Protein AF-A0A925Q3L0-F1 (afdb_monomer_lite)

Structure (mmCIF, N/CA/C/O backbone):
data_AF-A0A925Q3L0-F1
#
_entry.id   AF-A0A925Q3L0-F1
#
loop_
_atom_site.group_PDB
_atom_site.id
_atom_site.type_symbol
_atom_site.label_atom_id
_atom_site.label_alt_id
_atom_site.label_comp_id
_atom_site.label_asym_id
_atom_site.label_entity_id
_atom_site.label_seq_id
_atom_site.pdbx_PDB_ins_code
_atom_site.Cartn_x
_atom_site.Cartn_y
_atom_site.C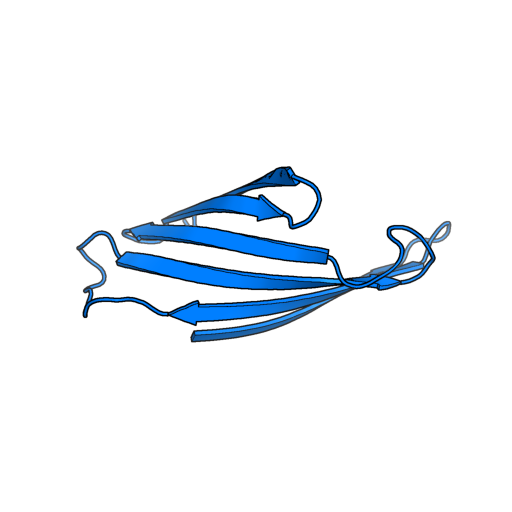artn_z
_atom_site.occupancy
_atom_site.B_iso_or_equiv
_atom_site.auth_seq_id
_atom_site.auth_comp_id
_atom_site.auth_asym_id
_atom_site.auth_atom_id
_atom_site.pdbx_PDB_model_num
ATOM 1 N N . TYR A 1 1 ? 0.875 9.229 6.762 1.00 80.44 1 TYR A N 1
ATOM 2 C CA . TYR A 1 1 ? 1.834 8.152 7.074 1.00 80.44 1 TYR A CA 1
ATOM 3 C C . TYR A 1 1 ? 2.799 8.004 5.914 1.00 80.44 1 TYR A C 1
ATOM 5 O O . TYR A 1 1 ? 2.387 8.135 4.769 1.00 80.44 1 TYR A O 1
ATOM 13 N N . SER A 1 2 ? 4.064 7.741 6.200 1.00 85.06 2 SER A N 1
ATOM 14 C CA . SER A 1 2 ? 5.086 7.459 5.197 1.00 85.06 2 SER A CA 1
ATOM 15 C C . SER A 1 2 ? 5.925 6.282 5.684 1.00 85.06 2 SER A C 1
ATOM 17 O O . SER A 1 2 ? 6.269 6.209 6.862 1.00 85.06 2 SER A O 1
ATOM 19 N N . SER A 1 3 ? 6.210 5.345 4.786 1.00 87.38 3 SER A N 1
ATOM 20 C CA . SER A 1 3 ? 6.995 4.144 5.057 1.00 87.38 3 SER A CA 1
ATOM 21 C C . SER A 1 3 ? 8.018 3.952 3.966 1.00 87.38 3 SER A C 1
ATOM 23 O O . SER A 1 3 ? 7.684 4.043 2.786 1.00 87.38 3 SER A O 1
ATOM 25 N N . LEU A 1 4 ? 9.239 3.639 4.365 1.00 87.94 4 LEU A N 1
ATOM 26 C CA . LEU A 1 4 ? 10.263 3.162 3.460 1.00 87.94 4 LEU A CA 1
ATOM 27 C C . LEU A 1 4 ? 10.728 1.808 3.977 1.00 87.94 4 LEU A C 1
ATOM 29 O O . LEU A 1 4 ? 11.146 1.687 5.128 1.00 87.94 4 LEU A O 1
ATOM 33 N N . LYS A 1 5 ? 10.630 0.794 3.125 1.00 88.56 5 LYS A N 1
ATOM 34 C CA . LYS A 1 5 ? 11.029 -0.572 3.432 1.00 88.56 5 LYS A CA 1
ATOM 35 C C . LYS A 1 5 ? 11.980 -1.063 2.355 1.00 88.56 5 LYS A C 1
ATOM 37 O O . LYS A 1 5 ? 11.677 -0.954 1.173 1.00 88.56 5 LYS A O 1
ATOM 42 N N . THR A 1 6 ? 13.096 -1.637 2.776 1.00 86.88 6 THR A N 1
ATOM 43 C CA . THR A 1 6 ? 14.026 -2.328 1.886 1.00 86.88 6 THR A CA 1
ATOM 44 C C . THR A 1 6 ? 14.070 -3.789 2.292 1.00 86.88 6 THR A C 1
ATOM 46 O O . THR A 1 6 ? 14.484 -4.116 3.402 1.00 86.88 6 THR A O 1
ATOM 49 N N . ASP A 1 7 ? 13.649 -4.664 1.389 1.00 84.88 7 ASP A N 1
ATOM 50 C CA . ASP A 1 7 ? 13.732 -6.108 1.558 1.00 84.88 7 ASP A CA 1
ATOM 51 C C . ASP A 1 7 ? 14.909 -6.642 0.732 1.00 84.88 7 ASP A C 1
ATOM 53 O O . ASP A 1 7 ? 14.920 -6.540 -0.497 1.00 84.88 7 ASP A O 1
ATOM 57 N N . LEU A 1 8 ? 15.919 -7.195 1.411 1.00 85.75 8 LEU A N 1
ATOM 58 C CA . LEU A 1 8 ? 17.062 -7.858 0.783 1.00 85.75 8 LEU A CA 1
ATOM 59 C C . LEU A 1 8 ? 16.894 -9.374 0.885 1.00 85.75 8 LEU A C 1
ATOM 61 O O . LEU A 1 8 ? 16.945 -9.942 1.974 1.00 85.75 8 LEU A O 1
ATOM 65 N N . PHE A 1 9 ? 16.778 -10.029 -0.263 1.00 80.50 9 PHE A N 1
ATOM 66 C CA . PHE A 1 9 ? 16.717 -11.478 -0.366 1.00 80.50 9 PHE A CA 1
ATOM 67 C C . PHE A 1 9 ? 18.044 -11.995 -0.903 1.00 80.50 9 PHE A C 1
ATOM 69 O O . PHE A 1 9 ? 18.448 -11.669 -2.022 1.00 80.50 9 PHE A O 1
ATOM 76 N N . ARG A 1 10 ? 18.729 -12.810 -0.099 1.00 80.12 10 ARG A N 1
ATOM 77 C CA . ARG A 1 10 ? 20.006 -13.424 -0.459 1.00 80.12 10 ARG A CA 1
ATOM 78 C C . ARG A 1 10 ? 19.902 -14.938 -0.347 1.00 80.12 10 ARG A C 1
ATOM 80 O O . ARG A 1 10 ? 19.626 -15.468 0.723 1.00 80.12 10 ARG A O 1
ATOM 87 N N . SER A 1 11 ? 20.165 -15.612 -1.454 1.00 80.06 11 SER A N 1
ATOM 88 C CA . SER A 1 11 ? 20.293 -17.060 -1.564 1.00 80.06 11 SER A CA 1
ATOM 89 C C . SER A 1 11 ? 21.618 -17.397 -2.256 1.00 80.06 11 SER A C 1
ATOM 91 O O . SER A 1 11 ? 22.259 -16.524 -2.844 1.00 80.06 11 SER A O 1
ATOM 93 N N . SER A 1 12 ? 22.045 -18.659 -2.205 1.00 80.38 12 SER A N 1
ATOM 94 C CA . SER A 1 12 ? 23.220 -19.140 -2.948 1.00 80.38 12 SER A CA 1
ATOM 95 C C . SER A 1 12 ? 23.056 -19.007 -4.468 1.00 80.38 12 SER A C 1
ATOM 97 O O . SER A 1 12 ? 24.051 -18.968 -5.185 1.00 80.38 12 SER A O 1
ATOM 99 N N . THR A 1 13 ? 21.815 -18.912 -4.954 1.00 75.88 13 THR A N 1
ATOM 100 C CA . THR A 1 13 ? 21.481 -18.869 -6.388 1.00 75.88 13 THR A CA 1
ATOM 101 C C . THR A 1 13 ? 21.063 -17.481 -6.879 1.00 75.88 13 THR A C 1
ATOM 103 O O . THR A 1 13 ? 21.178 -17.198 -8.066 1.00 75.88 13 THR A O 1
ATOM 106 N N . PHE A 1 14 ? 20.581 -16.600 -6.000 1.00 69.38 14 PHE A N 1
ATOM 107 C CA . PHE A 1 14 ? 20.079 -15.282 -6.394 1.00 69.38 14 PHE A CA 1
ATOM 108 C C . PHE A 1 14 ? 20.250 -14.257 -5.275 1.00 69.38 14 PHE A C 1
ATOM 110 O O . PHE A 1 14 ? 20.149 -14.575 -4.091 1.00 69.38 14 PHE A O 1
ATOM 117 N N . THR A 1 15 ? 20.473 -13.001 -5.653 1.00 79.00 15 THR A N 1
ATOM 118 C CA . THR A 1 15 ? 20.391 -11.859 -4.740 1.00 79.00 15 THR A CA 1
ATOM 119 C C . THR A 1 15 ? 19.495 -10.817 -5.378 1.00 79.00 15 THR A C 1
ATOM 121 O O . THR A 1 15 ? 19.792 -10.343 -6.468 1.00 79.00 15 THR A O 1
ATOM 124 N N . HIS A 1 16 ? 18.404 -10.456 -4.711 1.00 82.75 16 HIS A N 1
ATOM 125 C CA . HIS A 1 16 ? 17.547 -9.371 -5.168 1.00 82.75 16 HIS A CA 1
ATOM 126 C C . HIS A 1 16 ? 17.139 -8.466 -4.019 1.00 82.75 16 HIS A C 1
ATOM 128 O O . HIS A 1 16 ? 17.093 -8.867 -2.856 1.00 82.75 16 HIS A O 1
ATOM 134 N N . ARG A 1 17 ? 16.875 -7.210 -4.369 1.00 84.12 17 ARG A N 1
ATOM 135 C CA . ARG A 1 17 ? 16.467 -6.169 -3.435 1.00 84.12 17 ARG A CA 1
ATOM 136 C C . ARG A 1 17 ? 15.195 -5.520 -3.947 1.00 84.12 17 ARG A C 1
ATOM 138 O O . ARG A 1 1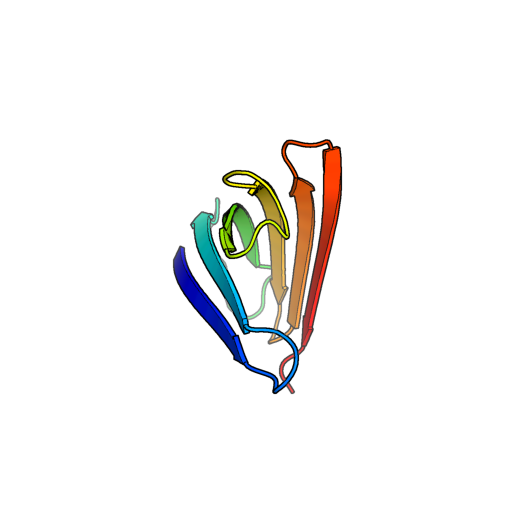7 ? 15.114 -5.195 -5.133 1.00 84.12 17 ARG A O 1
ATOM 145 N N . ILE A 1 18 ? 14.247 -5.336 -3.040 1.00 86.25 18 ILE A N 1
ATOM 146 C CA . ILE A 1 18 ? 12.995 -4.634 -3.290 1.00 86.25 18 ILE A CA 1
ATOM 147 C C . ILE A 1 18 ? 12.969 -3.418 -2.374 1.00 86.25 18 ILE A C 1
ATOM 149 O O . ILE A 1 18 ? 12.953 -3.554 -1.152 1.00 86.25 18 ILE A O 1
ATOM 153 N N . ASP A 1 19 ? 12.973 -2.234 -2.970 1.00 88.12 19 ASP A N 1
ATOM 154 C CA . ASP A 1 19 ? 12.800 -0.975 -2.254 1.00 88.12 19 ASP A CA 1
ATOM 155 C C . ASP A 1 19 ? 11.345 -0.528 -2.421 1.00 88.12 19 ASP A C 1
ATOM 157 O O . ASP A 1 19 ? 10.890 -0.287 -3.537 1.00 88.12 19 ASP A O 1
ATOM 161 N N . THR A 1 20 ? 10.602 -0.445 -1.319 1.00 89.19 20 THR A N 1
ATOM 162 C CA . THR A 1 20 ? 9.186 -0.066 -1.285 1.00 89.19 20 THR A CA 1
ATOM 163 C C . THR A 1 20 ? 9.014 1.241 -0.523 1.00 89.19 20 THR A C 1
ATOM 165 O O . THR A 1 20 ? 9.280 1.315 0.676 1.00 89.19 20 THR A O 1
ATOM 168 N N . LEU A 1 21 ? 8.511 2.262 -1.206 1.00 91.25 21 LEU A N 1
ATOM 169 C CA . LEU A 1 21 ? 8.044 3.511 -0.616 1.00 91.25 21 LEU A CA 1
ATOM 170 C C . LEU A 1 21 ? 6.512 3.482 -0.561 1.00 91.25 21 LEU A C 1
ATOM 172 O O . LEU A 1 21 ? 5.868 3.250 -1.578 1.00 91.25 21 LEU A O 1
ATOM 176 N N . GLN A 1 22 ? 5.920 3.736 0.604 1.00 91.62 22 GLN A N 1
ATOM 177 C CA . GLN A 1 22 ? 4.477 3.931 0.762 1.00 91.62 22 GLN A CA 1
ATOM 178 C C . GLN A 1 22 ? 4.187 5.297 1.370 1.00 91.62 22 GLN A C 1
ATOM 180 O O . GLN A 1 22 ? 4.741 5.656 2.408 1.00 91.62 22 GLN A O 1
ATOM 185 N N . LEU A 1 23 ? 3.266 6.031 0.759 1.00 91.88 23 LEU A N 1
ATOM 186 C CA . LEU A 1 23 ? 2.744 7.299 1.247 1.00 91.88 23 LEU A CA 1
ATOM 187 C C . LEU A 1 23 ? 1.237 7.149 1.430 1.00 91.88 23 LEU A C 1
ATOM 189 O O . LEU A 1 23 ? 0.510 6.933 0.468 1.00 91.88 23 LEU A O 1
ATOM 193 N N . GLY A 1 24 ? 0.776 7.229 2.674 1.00 90.12 24 GLY A N 1
ATOM 194 C CA . GLY A 1 24 ? -0.622 7.059 3.050 1.00 90.12 24 GLY A CA 1
ATOM 195 C C . GLY A 1 24 ? -1.240 8.346 3.585 1.00 90.12 24 GLY A C 1
ATOM 196 O O . GLY A 1 24 ? -0.667 8.977 4.479 1.00 90.12 24 GLY A O 1
ATOM 197 N N . VAL A 1 25 ? -2.437 8.689 3.114 1.00 90.06 25 VAL A N 1
ATOM 198 C CA . VAL A 1 25 ? -3.270 9.770 3.655 1.00 90.06 25 VAL A CA 1
ATOM 199 C C . VAL A 1 25 ? -4.637 9.228 4.069 1.00 90.06 25 VAL A C 1
ATOM 201 O O . VAL A 1 25 ? -5.286 8.507 3.312 1.00 90.06 25 VAL A O 1
ATOM 204 N N . ALA A 1 26 ? -5.064 9.562 5.284 1.00 88.81 26 ALA A N 1
ATOM 205 C CA . ALA A 1 26 ? -6.418 9.300 5.754 1.00 88.81 26 ALA A CA 1
ATOM 206 C C . ALA A 1 26 ? -7.258 10.570 5.548 1.00 88.81 26 ALA A C 1
ATOM 208 O O . ALA A 1 26 ? -6.824 11.641 5.975 1.00 88.81 26 ALA A O 1
ATOM 209 N N . PRO A 1 27 ? -8.430 10.487 4.898 1.00 83.94 27 PRO A N 1
ATOM 210 C CA . PRO A 1 27 ? -9.264 11.656 4.632 1.00 83.94 27 PRO A CA 1
ATOM 211 C C . PRO A 1 27 ? -10.033 12.150 5.868 1.00 83.94 27 PRO A C 1
ATOM 213 O O . PRO A 1 27 ? -10.569 13.253 5.842 1.00 83.94 27 PRO A O 1
ATOM 216 N N . TYR A 1 28 ? -10.108 11.347 6.933 1.00 83.25 28 TYR A N 1
ATOM 217 C CA . TYR A 1 28 ? -10.782 11.687 8.184 1.00 83.25 28 TYR A CA 1
ATOM 218 C C . TYR A 1 28 ? -10.005 11.156 9.395 1.00 83.25 28 TYR A C 1
ATOM 220 O O . TYR A 1 28 ? -9.268 10.164 9.307 1.00 83.25 28 TYR A O 1
ATOM 228 N N . GLU A 1 29 ? -10.194 11.822 10.534 1.00 80.12 29 GLU A N 1
ATOM 229 C CA . GLU A 1 29 ? -9.721 11.345 11.832 1.00 80.12 29 GLU A CA 1
ATOM 230 C C . GLU A 1 29 ? -10.453 10.055 12.199 1.00 80.12 29 GLU A C 1
ATOM 232 O O . GLU A 1 29 ? -11.680 9.979 12.152 1.00 80.12 29 GLU A O 1
ATOM 237 N N . HIS A 1 30 ? -9.693 9.017 12.523 1.00 77.94 30 HIS A N 1
ATOM 238 C CA . HIS A 1 30 ? -10.213 7.694 12.832 1.00 77.94 30 HIS A CA 1
ATOM 239 C C . HIS A 1 30 ? -9.579 7.186 14.121 1.00 77.94 30 HIS A C 1
ATOM 241 O O . HIS A 1 30 ? -8.381 7.354 14.343 1.00 77.94 30 HIS A O 1
ATOM 247 N N . ASP A 1 31 ? -10.396 6.534 14.938 1.00 74.56 31 ASP A N 1
ATOM 248 C CA . ASP A 1 31 ? -9.973 5.877 16.167 1.00 74.56 31 ASP A CA 1
ATOM 249 C C . ASP A 1 31 ? -9.714 4.388 15.928 1.00 74.56 31 ASP A C 1
ATOM 251 O O . ASP A 1 31 ? -10.181 3.796 14.956 1.00 74.56 31 ASP A O 1
ATOM 255 N N . ILE A 1 32 ? -8.997 3.754 16.857 1.00 65.81 32 ILE A N 1
ATOM 256 C CA . ILE A 1 32 ? -8.623 2.329 16.792 1.00 65.81 32 ILE A CA 1
ATOM 257 C C . ILE A 1 32 ? -9.858 1.402 16.724 1.00 65.81 32 ILE A C 1
ATOM 259 O O . ILE A 1 32 ? -9.782 0.287 16.195 1.00 65.81 32 ILE A O 1
ATOM 263 N N . ASP A 1 33 ? -11.005 1.856 17.239 1.00 71.81 33 ASP A N 1
ATOM 264 C CA . ASP A 1 33 ? -12.265 1.107 17.234 1.00 71.81 33 ASP A CA 1
ATOM 265 C C . ASP A 1 33 ? -13.046 1.195 15.911 1.00 71.81 33 ASP A C 1
ATOM 267 O O . ASP A 1 33 ? -13.840 0.292 15.608 1.00 71.81 33 ASP A O 1
ATOM 271 N N . THR A 1 34 ? -12.825 2.239 15.106 1.00 79.44 34 THR A N 1
ATOM 272 C CA . THR A 1 34 ? -13.531 2.453 13.836 1.00 79.44 34 THR A CA 1
ATOM 273 C C . THR A 1 34 ? -12.711 1.955 12.645 1.00 79.44 34 THR A C 1
ATOM 275 O O . THR A 1 34 ? -11.526 1.644 12.753 1.00 79.44 34 THR A O 1
ATOM 278 N N . VAL A 1 35 ? -13.362 1.782 11.488 1.00 82.75 35 VAL A N 1
ATOM 279 C CA . VAL A 1 35 ? -12.636 1.433 10.260 1.00 82.75 35 VAL A CA 1
ATOM 280 C C . VAL A 1 35 ? -11.874 2.667 9.792 1.00 82.75 35 VAL A C 1
ATOM 282 O O . VAL A 1 35 ? -12.464 3.669 9.384 1.00 82.75 35 VAL A O 1
ATOM 285 N N . ALA A 1 36 ? -10.556 2.565 9.837 1.00 87.38 36 ALA A N 1
ATOM 286 C CA . ALA A 1 36 ? -9.632 3.559 9.338 1.00 87.38 36 ALA A CA 1
ATOM 287 C C . ALA A 1 36 ? -9.408 3.351 7.838 1.00 87.38 36 ALA A C 1
ATOM 289 O O . ALA A 1 36 ? -8.834 2.338 7.434 1.00 87.38 36 ALA A O 1
ATOM 290 N N . THR A 1 37 ? -9.843 4.306 7.016 1.00 90.19 37 THR A N 1
ATOM 291 C CA . THR A 1 37 ? -9.649 4.265 5.560 1.00 90.19 37 THR A CA 1
ATOM 292 C C . THR A 1 37 ? -8.466 5.132 5.166 1.00 90.19 37 THR A C 1
ATOM 294 O O . THR A 1 37 ? -8.382 6.296 5.553 1.00 90.19 37 THR A O 1
ATOM 297 N N . TRP A 1 38 ? -7.568 4.579 4.361 1.00 90.94 38 TRP A N 1
ATOM 298 C CA . TRP A 1 38 ? -6.353 5.239 3.909 1.00 90.94 38 TRP A CA 1
ATOM 299 C C . TRP A 1 38 ? -6.201 5.088 2.399 1.00 90.94 38 TRP A C 1
ATOM 301 O O . TRP A 1 38 ? -6.283 3.982 1.866 1.00 90.94 38 TRP A O 1
ATOM 311 N N . PHE A 1 39 ? -5.910 6.192 1.720 1.00 91.62 39 PHE A N 1
ATOM 312 C CA . PHE A 1 39 ? -5.387 6.166 0.360 1.00 91.62 39 PHE A CA 1
ATOM 313 C C . PHE A 1 39 ? -3.875 6.031 0.434 1.00 91.62 39 PHE A C 1
ATOM 315 O O . PHE A 1 39 ? -3.215 6.849 1.076 1.00 91.62 39 PHE A O 1
ATOM 322 N N . VAL A 1 40 ? -3.329 4.998 -0.196 1.00 91.94 40 VAL A N 1
ATOM 323 C CA . VAL A 1 40 ? -1.908 4.669 -0.141 1.00 91.94 40 VAL A CA 1
ATOM 324 C C . VAL A 1 40 ? -1.344 4.664 -1.553 1.00 91.94 40 VAL A C 1
ATOM 326 O O . VAL A 1 40 ? -1.743 3.869 -2.396 1.00 91.94 40 VAL A O 1
ATOM 329 N N . LEU A 1 41 ? -0.388 5.549 -1.803 1.00 92.06 41 LEU A N 1
ATOM 330 C CA . LEU A 1 41 ? 0.458 5.501 -2.983 1.00 92.06 41 LEU A CA 1
ATOM 331 C C . LEU A 1 41 ? 1.691 4.662 -2.652 1.00 92.06 41 LEU A C 1
ATOM 333 O O . LEU A 1 41 ? 2.409 4.965 -1.698 1.00 92.06 41 LEU A O 1
ATOM 337 N N . GLN A 1 42 ? 1.936 3.614 -3.425 1.00 92.00 42 GLN A N 1
ATOM 338 C CA . GLN A 1 42 ? 3.096 2.745 -3.288 1.00 92.00 42 GLN A CA 1
ATOM 339 C C . GLN A 1 42 ? 3.987 2.873 -4.527 1.00 92.00 42 GLN A C 1
ATOM 341 O O . GLN A 1 42 ? 3.495 2.886 -5.651 1.00 92.00 42 GLN A O 1
ATOM 346 N N . ALA A 1 43 ? 5.297 2.952 -4.314 1.00 90.06 43 ALA A N 1
ATOM 347 C CA . ALA A 1 43 ? 6.311 2.866 -5.354 1.00 90.06 43 ALA A CA 1
ATOM 348 C C . ALA A 1 43 ? 7.280 1.742 -4.997 1.00 90.06 43 ALA A C 1
ATOM 350 O O . ALA A 1 43 ? 7.848 1.740 -3.901 1.00 90.06 43 ALA A O 1
ATOM 351 N N . ARG A 1 44 ? 7.466 0.787 -5.904 1.00 89.19 44 ARG A N 1
ATOM 352 C CA . ARG A 1 44 ? 8.379 -0.341 -5.736 1.00 89.19 44 ARG A CA 1
ATOM 353 C C . ARG A 1 44 ? 9.458 -0.296 -6.793 1.00 89.19 44 ARG A C 1
ATOM 355 O O . ARG A 1 44 ? 9.175 -0.151 -7.978 1.00 89.19 44 ARG A O 1
ATOM 362 N N . ARG A 1 45 ? 10.703 -0.444 -6.359 1.00 85.88 45 ARG A N 1
ATOM 363 C CA . ARG A 1 45 ? 11.843 -0.609 -7.250 1.00 85.88 45 ARG A CA 1
ATOM 364 C C . ARG A 1 45 ? 12.467 -1.972 -7.026 1.00 85.88 45 ARG A C 1
ATOM 366 O O . ARG A 1 45 ? 12.860 -2.310 -5.908 1.00 85.88 45 ARG A O 1
ATOM 373 N N . TYR A 1 46 ? 12.581 -2.722 -8.111 1.00 81.88 46 TYR A N 1
ATOM 374 C CA . TYR A 1 46 ? 13.215 -4.028 -8.137 1.00 81.88 46 TYR A CA 1
ATOM 375 C C . TYR A 1 46 ? 14.658 -3.886 -8.633 1.00 81.88 46 TYR A C 1
ATOM 377 O O . TYR A 1 46 ? 14.971 -3.041 -9.469 1.00 81.88 46 TYR A O 1
ATOM 385 N N . THR A 1 47 ? 15.565 -4.683 -8.072 1.00 73.88 47 THR A N 1
ATOM 386 C CA . THR A 1 47 ? 16.962 -4.795 -8.528 1.00 73.88 47 THR A CA 1
ATOM 387 C C . THR A 1 47 ? 17.169 -6.184 -9.141 1.00 73.88 47 THR A C 1
ATOM 389 O O . THR A 1 47 ? 16.508 -7.119 -8.695 1.00 73.88 47 THR A O 1
ATOM 392 N N . HIS A 1 48 ? 18.111 -6.334 -10.086 1.00 64.56 48 HIS A N 1
ATOM 393 C CA . HIS A 1 48 ? 18.397 -7.576 -10.841 1.00 64.56 48 HIS A CA 1
ATOM 394 C C . HIS A 1 48 ? 17.330 -7.971 -11.886 1.00 64.56 48 HIS A C 1
ATOM 396 O O . HIS A 1 48 ? 16.981 -9.143 -11.980 1.00 64.56 48 HIS A O 1
ATOM 402 N N . ASP A 1 49 ? 16.804 -7.017 -12.663 1.00 62.09 49 ASP A N 1
ATOM 403 C CA . ASP A 1 49 ? 15.913 -7.278 -13.819 1.00 62.09 49 ASP A CA 1
ATOM 404 C C . ASP A 1 49 ? 14.655 -8.122 -13.535 1.00 62.09 49 ASP A C 1
ATOM 406 O O . ASP A 1 49 ? 14.022 -8.642 -14.448 1.00 62.09 49 ASP A O 1
ATOM 410 N N . ILE A 1 50 ? 14.235 -8.241 -12.270 1.00 63.22 50 ILE A N 1
ATOM 411 C CA . ILE A 1 50 ? 12.961 -8.895 -11.918 1.00 63.22 50 ILE A CA 1
ATOM 412 C C . ILE A 1 50 ? 11.780 -8.074 -12.456 1.00 63.22 50 ILE A C 1
ATOM 414 O O . ILE A 1 50 ? 10.747 -8.628 -12.821 1.00 63.22 50 ILE A O 1
ATOM 418 N N . HIS A 1 51 ? 11.946 -6.752 -12.496 1.00 63.81 51 HIS A N 1
ATOM 419 C CA . HIS A 1 51 ? 11.021 -5.810 -13.106 1.00 63.81 51 HIS A CA 1
ATOM 420 C C . HIS A 1 51 ? 11.800 -4.562 -13.515 1.00 63.81 51 HIS A C 1
ATOM 422 O O . HIS A 1 51 ? 12.562 -4.022 -12.707 1.00 63.81 51 HIS A O 1
ATOM 428 N N . ASP A 1 52 ? 11.614 -4.116 -14.754 1.00 65.75 52 ASP A N 1
ATOM 429 C CA . ASP A 1 52 ? 12.334 -2.965 -15.283 1.00 65.75 52 ASP A CA 1
ATOM 430 C C . ASP A 1 52 ? 11.585 -1.673 -14.917 1.00 65.75 52 ASP A C 1
ATOM 432 O O . ASP A 1 52 ? 10.448 -1.450 -15.335 1.00 65.75 52 ASP A O 1
ATOM 436 N N . GLY A 1 53 ? 12.207 -0.836 -14.082 1.00 73.56 53 GLY A N 1
ATOM 437 C CA . GLY A 1 53 ? 11.662 0.457 -13.657 1.00 73.56 53 GLY A CA 1
ATOM 438 C C . GLY A 1 53 ? 11.050 0.508 -12.250 1.00 73.56 53 GLY A C 1
ATOM 439 O O . GLY A 1 53 ? 11.272 -0.350 -11.393 1.00 73.56 53 GLY A O 1
ATOM 440 N N . THR A 1 54 ? 10.336 1.606 -11.989 1.00 82.81 54 THR A N 1
ATOM 441 C CA . THR A 1 54 ? 9.601 1.833 -10.737 1.00 82.81 54 THR A CA 1
ATOM 442 C C . THR A 1 54 ? 8.140 1.479 -10.966 1.00 82.81 54 THR A C 1
ATOM 444 O O . THR A 1 54 ? 7.456 2.158 -11.730 1.00 82.81 54 THR A O 1
ATOM 447 N N . GLU A 1 55 ? 7.659 0.451 -10.279 1.00 85.69 55 GLU A N 1
ATOM 448 C CA . GLU A 1 55 ? 6.258 0.053 -10.306 1.00 85.69 55 GLU A CA 1
ATOM 449 C C . GLU A 1 55 ? 5.470 0.916 -9.318 1.00 85.69 55 GLU A C 1
ATOM 451 O O . GLU A 1 55 ? 5.767 0.957 -8.120 1.00 85.69 55 GLU A O 1
ATOM 456 N N . TRP A 1 56 ? 4.461 1.616 -9.820 1.00 89.00 56 TRP A N 1
ATOM 457 C CA . TRP A 1 56 ? 3.580 2.446 -9.005 1.00 89.00 56 TRP A CA 1
ATOM 458 C C . TRP A 1 56 ? 2.260 1.727 -8.770 1.00 89.00 56 TRP A C 1
ATOM 460 O O . TRP A 1 56 ? 1.733 1.091 -9.679 1.00 89.00 56 TRP A O 1
ATOM 470 N N . ALA A 1 57 ? 1.698 1.864 -7.574 1.00 90.88 57 ALA A N 1
ATOM 471 C CA . ALA A 1 57 ? 0.382 1.339 -7.245 1.00 90.88 57 ALA A CA 1
ATOM 472 C C . ALA A 1 57 ? -0.411 2.328 -6.395 1.00 90.88 57 ALA A C 1
ATOM 474 O O . ALA A 1 57 ? 0.129 2.976 -5.494 1.00 90.88 57 ALA A O 1
ATOM 475 N N . LEU A 1 58 ? -1.707 2.423 -6.678 1.00 91.62 58 LEU A N 1
ATOM 476 C CA . LEU A 1 58 ? -2.661 3.150 -5.854 1.00 91.62 58 LEU A CA 1
ATOM 477 C C . LEU A 1 58 ? -3.521 2.130 -5.113 1.00 91.62 58 LEU A C 1
ATOM 479 O O . LEU A 1 58 ? -4.204 1.317 -5.734 1.00 91.62 58 LEU A O 1
ATOM 483 N N . LEU A 1 59 ? -3.479 2.181 -3.788 1.00 92.06 59 LEU A N 1
ATOM 484 C CA . LEU A 1 59 ? -4.090 1.208 -2.895 1.00 92.06 59 LEU A CA 1
ATOM 485 C C . LEU A 1 59 ? -5.073 1.902 -1.953 1.00 92.06 59 LEU A C 1
ATOM 487 O O . LEU A 1 59 ? -4.830 3.008 -1.468 1.00 92.06 59 LEU A O 1
ATOM 491 N N . LEU A 1 60 ? -6.169 1.218 -1.651 1.00 91.62 60 LEU A N 1
ATOM 492 C CA . LEU A 1 60 ? -7.066 1.554 -0.558 1.00 91.62 60 LEU A CA 1
ATOM 493 C C . LEU A 1 60 ? -6.773 0.605 0.603 1.00 91.62 60 LEU A C 1
ATOM 495 O O . LEU A 1 60 ? -6.945 -0.607 0.467 1.00 91.62 60 LEU A O 1
ATOM 499 N N . ARG A 1 61 ? -6.330 1.152 1.739 1.00 91.56 61 ARG A N 1
ATOM 500 C CA . ARG A 1 61 ? -6.112 0.399 2.978 1.00 91.56 61 ARG A CA 1
ATOM 501 C C . ARG A 1 61 ? -7.274 0.628 3.939 1.00 91.56 61 ARG A C 1
ATOM 503 O O . ARG A 1 61 ? -7.574 1.767 4.285 1.00 91.56 61 ARG A O 1
ATOM 510 N N . LEU A 1 62 ? -7.880 -0.456 4.413 1.00 89.94 62 LEU A N 1
ATOM 511 C CA . LEU A 1 62 ? -8.851 -0.458 5.504 1.00 89.94 62 LEU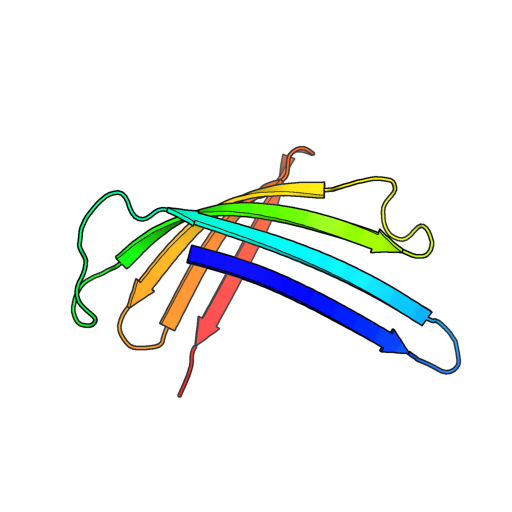 A CA 1
ATOM 512 C C . LEU A 1 62 ? -8.213 -1.132 6.716 1.00 89.94 62 LEU A C 1
ATOM 514 O O . LEU A 1 62 ? -7.846 -2.303 6.646 1.00 89.94 62 LEU A O 1
ATOM 518 N N . PHE A 1 63 ? -8.078 -0.403 7.819 1.00 86.94 63 PHE A N 1
ATOM 519 C CA . PHE A 1 63 ? -7.530 -0.913 9.075 1.00 86.94 63 PHE A CA 1
ATOM 520 C C . PHE A 1 63 ? -8.615 -0.940 10.156 1.00 86.94 63 PHE A C 1
ATOM 522 O O . PHE A 1 63 ? -9.371 0.018 10.310 1.00 86.94 63 PHE A O 1
ATOM 529 N N . LYS A 1 64 ? -8.695 -2.039 10.912 1.00 86.62 64 LYS A N 1
ATOM 530 C CA . LYS A 1 64 ? -9.581 -2.184 12.074 1.00 86.62 64 LYS A CA 1
ATOM 531 C C . LYS A 1 64 ? -8.992 -3.185 13.071 1.00 86.62 64 LYS A C 1
ATOM 533 O O . LYS A 1 64 ? -8.754 -4.334 12.711 1.00 86.62 64 LYS A O 1
ATOM 538 N N . LYS A 1 65 ? -8.823 -2.773 14.335 1.00 81.88 65 LYS A N 1
ATOM 539 C CA . LYS A 1 65 ? -8.465 -3.647 15.478 1.00 81.88 65 LYS A CA 1
ATOM 540 C C . LYS A 1 65 ? -7.334 -4.657 15.205 1.00 81.88 65 LYS A C 1
ATOM 542 O O . LYS A 1 65 ? -7.470 -5.835 15.508 1.00 81.88 65 LYS A O 1
ATOM 547 N N . GLY A 1 66 ? -6.225 -4.201 14.621 1.00 81.44 66 GLY A N 1
ATOM 548 C CA . GLY A 1 66 ? -5.040 -5.042 14.390 1.00 81.44 66 GLY A CA 1
ATOM 549 C C . GLY A 1 66 ? -5.060 -5.857 13.094 1.00 81.44 66 GLY A C 1
ATOM 550 O O . GLY A 1 66 ? -4.039 -6.436 12.731 1.00 81.44 66 GLY A O 1
ATOM 551 N N . ALA A 1 67 ? -6.164 -5.842 12.349 1.00 87.00 67 ALA A N 1
ATOM 552 C CA . ALA A 1 67 ? -6.214 -6.344 10.984 1.00 87.00 67 ALA A CA 1
ATOM 553 C C . ALA A 1 67 ? -6.252 -5.183 9.993 1.00 87.00 67 ALA A C 1
ATOM 555 O O . ALA A 1 67 ? -6.874 -4.145 10.241 1.00 87.00 67 ALA A O 1
ATOM 556 N N . TRP A 1 68 ? -5.622 -5.372 8.841 1.00 88.06 68 TRP A N 1
ATOM 557 C CA . TRP A 1 68 ? -5.837 -4.487 7.714 1.00 88.06 68 TRP A CA 1
ATOM 558 C C . TRP A 1 68 ? -5.795 -5.202 6.380 1.00 88.06 68 TRP A C 1
ATOM 560 O O . TRP A 1 68 ? -5.100 -6.198 6.189 1.00 88.06 68 TRP A O 1
ATOM 570 N N . ILE A 1 69 ? -6.564 -4.649 5.455 1.00 91.19 69 ILE A N 1
ATOM 571 C CA . ILE A 1 69 ? -6.640 -5.079 4.069 1.00 91.19 69 ILE A CA 1
ATOM 572 C C . ILE A 1 69 ? -6.239 -3.914 3.176 1.00 91.19 69 ILE A C 1
ATOM 574 O O . ILE A 1 69 ? -6.692 -2.791 3.375 1.00 91.19 69 ILE A O 1
ATOM 578 N N . GLU A 1 70 ? -5.376 -4.184 2.210 1.00 91.50 70 GLU A N 1
ATOM 579 C CA . GLU A 1 70 ? -5.061 -3.316 1.087 1.00 91.50 70 GLU A CA 1
ATOM 580 C C . GLU A 1 70 ? -5.549 -3.952 -0.196 1.00 91.50 70 GLU A C 1
ATOM 582 O O . GLU A 1 70 ? -5.324 -5.138 -0.427 1.00 91.50 70 GLU A O 1
ATOM 587 N N . ALA A 1 71 ? -6.168 -3.150 -1.051 1.00 92.38 71 ALA A N 1
ATOM 588 C CA . ALA A 1 71 ? -6.453 -3.541 -2.420 1.00 92.38 71 ALA A CA 1
ATOM 589 C C . ALA A 1 71 ? -6.323 -2.341 -3.353 1.00 92.38 71 ALA A C 1
ATOM 591 O O . ALA A 1 71 ? -6.663 -1.216 -2.986 1.00 92.38 71 ALA A O 1
ATOM 592 N N . GLY A 1 72 ? -5.860 -2.584 -4.571 1.00 91.00 72 GLY A N 1
ATOM 593 C CA . GLY A 1 72 ? -5.784 -1.565 -5.600 1.00 91.00 72 GLY A CA 1
ATOM 594 C C . GLY A 1 72 ? -5.132 -2.064 -6.877 1.00 91.00 72 GLY A C 1
ATOM 595 O O . GLY A 1 72 ? -5.030 -3.270 -7.114 1.00 91.00 72 GLY A O 1
ATOM 596 N N . ALA A 1 73 ? -4.729 -1.111 -7.708 1.00 90.44 73 ALA A N 1
ATOM 597 C CA . ALA A 1 73 ? -4.190 -1.383 -9.029 1.00 90.44 73 ALA A CA 1
ATOM 598 C C . ALA A 1 73 ? -2.792 -0.788 -9.179 1.00 90.44 73 ALA A C 1
ATOM 600 O O . ALA A 1 73 ? -2.500 0.308 -8.685 1.00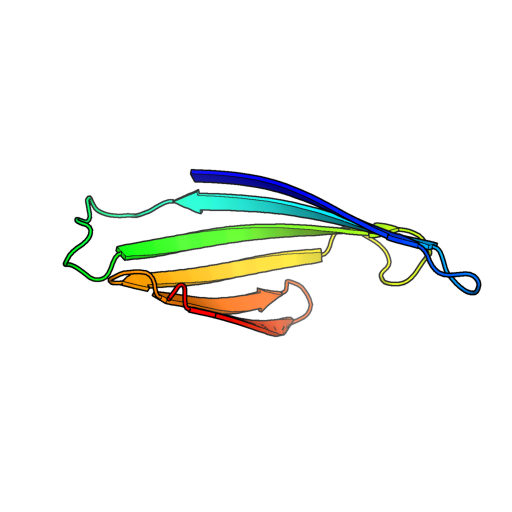 90.44 73 ALA A O 1
ATOM 601 N N . THR A 1 74 ? -1.943 -1.525 -9.879 1.00 88.25 74 THR A N 1
ATOM 602 C CA . THR A 1 74 ? -0.640 -1.062 -10.337 1.00 88.25 74 THR A CA 1
ATOM 603 C C . THR A 1 74 ? -0.820 -0.227 -11.607 1.00 88.25 74 THR A C 1
ATOM 605 O O . THR A 1 74 ? -1.847 -0.319 -12.286 1.00 88.25 74 THR A O 1
ATOM 608 N N . ALA A 1 75 ? 0.162 0.612 -11.937 1.00 84.25 75 ALA A N 1
ATOM 609 C CA . ALA A 1 75 ? 0.135 1.442 -13.143 1.00 84.25 75 ALA A CA 1
ATOM 610 C C . ALA A 1 75 ? 0.023 0.605 -14.431 1.00 84.25 75 ALA A C 1
ATOM 612 O O . ALA A 1 75 ? -0.585 1.049 -15.400 1.00 84.25 75 ALA A O 1
ATOM 613 N N . ASP A 1 76 ? 0.532 -0.627 -14.402 1.00 82.94 76 ASP A N 1
ATOM 614 C CA . ASP A 1 76 ? 0.458 -1.595 -15.498 1.00 82.94 76 ASP A CA 1
ATOM 615 C C . ASP A 1 76 ? -0.883 -2.358 -15.554 1.00 82.94 76 ASP A C 1
ATOM 617 O O . ASP A 1 76 ? -1.057 -3.271 -16.360 1.00 82.94 76 ASP A O 1
ATOM 621 N N . GLY A 1 77 ? -1.852 -2.006 -14.699 1.00 81.50 77 GLY A N 1
ATOM 622 C CA . GLY A 1 77 ? -3.178 -2.632 -14.647 1.00 81.50 77 GLY A CA 1
ATOM 623 C C . GLY A 1 77 ? -3.231 -3.944 -13.859 1.00 81.50 77 GLY A C 1
ATOM 624 O O . GLY A 1 77 ? -4.249 -4.637 -13.883 1.00 81.50 77 GLY A O 1
ATOM 625 N N . GLY A 1 78 ? -2.161 -4.292 -13.144 1.00 85.12 78 GLY A N 1
ATOM 626 C CA . GLY A 1 78 ? -2.125 -5.446 -12.253 1.00 85.12 78 GLY A CA 1
ATOM 627 C C . GLY A 1 78 ? -2.945 -5.201 -10.989 1.00 85.12 78 GLY A C 1
ATOM 628 O O . GLY A 1 78 ? -2.929 -4.110 -10.423 1.00 85.12 78 GLY A O 1
ATOM 629 N N . LEU A 1 79 ? -3.660 -6.221 -10.515 1.00 86.94 79 LEU A N 1
ATOM 630 C CA . LEU A 1 79 ? -4.352 -6.148 -9.231 1.00 86.94 79 LEU A CA 1
ATOM 631 C C . LEU A 1 79 ? -3.375 -6.477 -8.101 1.00 86.94 79 LEU A C 1
ATOM 633 O O . LEU A 1 79 ? -2.785 -7.557 -8.075 1.00 86.94 79 LEU A O 1
ATOM 637 N N . GLN A 1 80 ? -3.245 -5.563 -7.144 1.00 87.38 80 GLN A N 1
ATOM 638 C CA . GLN A 1 80 ? -2.467 -5.772 -5.932 1.00 87.38 80 GLN A CA 1
ATOM 639 C C . GLN A 1 80 ? -3.409 -5.786 -4.732 1.00 87.38 80 GLN A C 1
ATOM 641 O O . GLN A 1 80 ? -4.104 -4.809 -4.460 1.00 87.38 80 GLN A O 1
ATOM 646 N N . ALA A 1 81 ? -3.413 -6.894 -3.996 1.00 89.12 81 ALA A N 1
ATOM 647 C CA . ALA A 1 81 ? -4.155 -7.019 -2.753 1.00 89.12 81 ALA A CA 1
ATOM 648 C C . ALA A 1 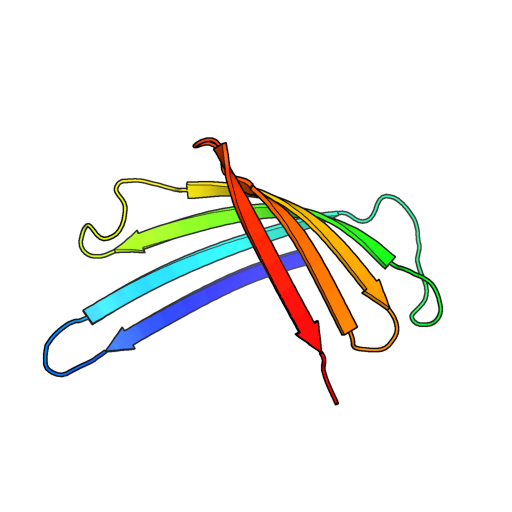81 ? -3.285 -7.670 -1.678 1.00 89.12 81 ALA A C 1
ATOM 650 O O . ALA A 1 81 ? -2.507 -8.581 -1.963 1.00 89.12 81 ALA A O 1
ATOM 651 N N . MET A 1 82 ? -3.415 -7.201 -0.442 1.00 88.25 82 MET A N 1
ATOM 652 C CA . MET A 1 82 ? -2.704 -7.735 0.709 1.00 88.25 82 MET A CA 1
ATOM 653 C C . MET A 1 82 ? -3.603 -7.705 1.936 1.00 88.25 82 MET A C 1
ATOM 655 O O . MET A 1 82 ? -4.316 -6.738 2.180 1.00 88.25 82 MET A O 1
ATOM 659 N N . VAL A 1 83 ? -3.546 -8.764 2.731 1.00 88.88 83 VAL A N 1
ATOM 660 C CA . VAL A 1 83 ? -4.220 -8.831 4.025 1.00 88.88 83 VAL A CA 1
ATOM 661 C C . VAL A 1 83 ? -3.157 -9.099 5.072 1.00 88.88 83 VAL A C 1
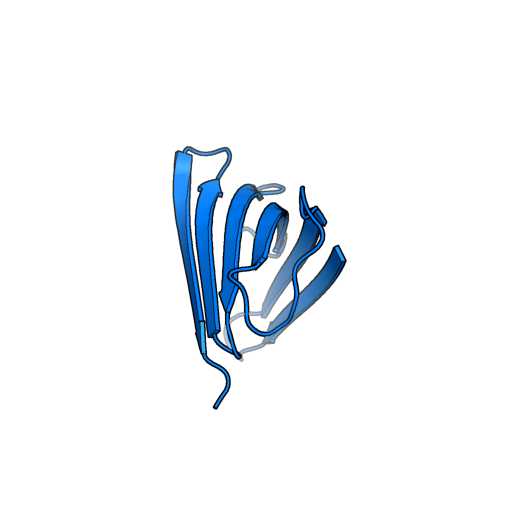ATOM 663 O O . VAL A 1 83 ? -2.368 -10.031 4.933 1.00 88.88 83 VAL A O 1
ATOM 666 N N . MET A 1 84 ? -3.140 -8.285 6.119 1.00 87.19 84 MET A N 1
ATOM 667 C CA . MET A 1 84 ? -2.336 -8.520 7.308 1.00 87.19 84 MET A CA 1
ATOM 668 C C . MET A 1 84 ? -3.269 -8.650 8.506 1.00 87.19 84 MET A C 1
ATOM 670 O O . MET A 1 84 ? -4.179 -7.844 8.699 1.00 87.19 84 MET A O 1
ATOM 674 N N . VAL A 1 85 ? -3.001 -9.647 9.339 1.00 85.69 85 VAL A N 1
ATOM 675 C CA . VAL A 1 85 ? -3.642 -9.813 10.638 1.00 85.69 85 VAL A CA 1
ATOM 676 C C . VAL A 1 85 ? -2.531 -9.882 11.677 1.00 85.69 85 VAL A C 1
ATOM 678 O O . VAL A 1 85 ? -1.648 -10.727 11.560 1.00 85.69 85 VAL A O 1
ATOM 681 N N . ASN A 1 86 ? -2.554 -8.977 12.653 1.00 75.12 86 ASN A N 1
ATOM 682 C CA . ASN A 1 86 ? -1.731 -9.083 13.854 1.00 75.12 86 ASN A CA 1
ATOM 683 C C . ASN A 1 86 ? -2.569 -9.733 14.960 1.00 75.12 86 ASN A C 1
ATOM 685 O O . ASN A 1 86 ? -3.688 -9.283 15.219 1.00 75.12 86 ASN A O 1
ATOM 689 N N . PHE A 1 87 ? -2.027 -10.788 15.570 1.00 65.50 87 PHE A N 1
ATOM 690 C CA . PHE A 1 87 ? -2.625 -11.558 16.666 1.00 65.50 87 PHE A CA 1
ATOM 691 C C . PHE A 1 87 ? -1.845 -11.323 17.958 1.00 65.50 87 PHE A C 1
ATOM 693 O O . PHE A 1 87 ? -0.604 -11.175 17.858 1.00 65.50 87 PHE A O 1
#

Secondary structure (DSSP, 8-state):
-EEEEEEEEE-SS-EEEEEEEEEEE-SS---TTS-EEEEEEEEEEESSSSSSSEEEEEEEEEEETTEEEEEEEETTS-EEEEEEE--

pLDDT: mean 83.97, std 7.79, range [62.09, 92.38]

Radius of gyration: 14.84 Å; chains: 1; bounding box: 37×31×33 Å

Sequence (87 aa):
YSSLKTDLFRSSTFTHRIDTLQLGVAPYEHDIDTVATWFVLQARRYTHDIHDGTEWALLLRLFKKGAWIEAGATADGGLQAMVMVNF

Foldseek 3Di:
DKDWDKDWDDDPVDTKIKIKIKDWDFPDDDDQADWTKIWIWMWIDIPDPPDPDIKIWTWIWTDHNQKIKIWTAIPVGDTDIDIDHDD